Protein AF-A0A8S0TP30-F1 (afdb_monomer)

Foldseek 3Di:
DDDDDDPPDPPDDPVRVVVVCCVPVPPFQDPDDDDPVLLVLLLVVCVVPNLPPLQVSCVVPTNYHSVRSNCCCVPPNPPPDDPDDDDPVNVVVVVVCCVVPNPPPD

Secondary structure (DSSP, 8-state):
----S--S-TT-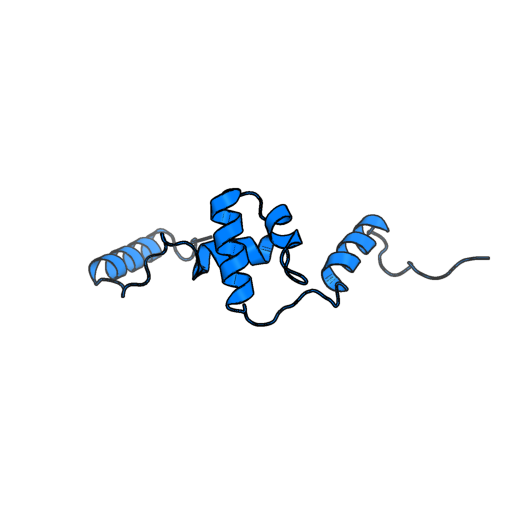-HHHHHHHHHHHS-TT---SPPPHHHHHHHHHHHHHH-TT-HHHHHTTSTT--HHHHHHHIIIII-TT---SPPPHHHHHHHHHHHHHH-S---

pLDDT: mean 84.97, std 15.76, range [40.81, 98.31]

Solvent-accessible surface area (backbone atoms only — not comparable to full-atom values): 6808 Å² total; per-residue (Å²): 141,88,86,89,90,78,90,84,50,96,92,57,52,72,66,58,50,47,56,49,41,58,71,69,64,40,84,59,56,61,85,68,84,86,50,71,67,58,51,51,52,51,53,53,46,32,72,73,67,41,97,76,52,32,67,64,54,23,76,77,35,90,35,46,48,25,68,56,54,47,51,48,34,76,75,72,64,44,85,87,61,86,82,73,81,83,49,74,67,57,51,51,50,50,53,53,49,36,73,76,64,49,97,72,88,123

Sequence (106 aa):
MDSGRAECFKDRTDVQCLHRLQKVLNLELFKGPWSREEDEIIVDLVKKFGPKKWSTIAQYLPGRIGKQCRERWHNHLNPGINKEAWTQEEELALIHAHQIYGNKWA

Nearest PDB structures (foldseek):
  1h88-assembly1_C  TM=9.420E-01  e=1.373E-09  Mus musculus
  1h89-assembly1_C  TM=9.426E-01  e=3.976E-09  Mus musculus
  1h8a-assembly1_C  TM=9.541E-01  e=5.047E-08  Avian myeloblastosis virus
  5mq0-assembly1_O  TM=9.091E-01  e=5.087E-04  Saccharomyces cerevisiae
  9dtr-assembly1_O  TM=9.019E-01  e=1.034E-03  Saccharomyces cerevisiae

Structure (mmCIF, N/CA/C/O backbone):
data_AF-A0A8S0TP30-F1
#
_entry.id   AF-A0A8S0TP30-F1
#
loop_
_atom_site.group_PDB
_atom_site.id
_atom_site.type_symbol
_atom_site.label_atom_id
_atom_site.label_alt_id
_atom_site.label_comp_id
_atom_site.label_asym_id
_atom_site.label_entity_id
_atom_site.label_seq_id
_atom_site.pdbx_PDB_ins_code
_atom_site.Cartn_x
_atom_site.Cartn_y
_atom_site.Cartn_z
_atom_site.occupancy
_atom_site.B_iso_or_equiv
_atom_site.auth_seq_id
_atom_site.auth_comp_id
_atom_site.auth_asym_id
_atom_site.auth_atom_id
_atom_site.pdbx_PDB_model_num
ATOM 1 N N . MET A 1 1 ? -1.246 19.793 -45.767 1.00 42.06 1 MET A N 1
ATOM 2 C CA . MET A 1 1 ? 0.068 20.008 -45.134 1.00 42.06 1 MET A CA 1
ATOM 3 C C . MET A 1 1 ? -0.188 20.036 -43.646 1.00 42.06 1 MET A C 1
ATOM 5 O O . MET A 1 1 ? -0.667 21.046 -43.160 1.00 42.06 1 MET A O 1
ATOM 9 N N . ASP A 1 2 ? 0.001 18.911 -42.968 1.00 40.81 2 ASP A N 1
ATOM 10 C CA . ASP A 1 2 ? -0.109 18.854 -41.511 1.00 40.81 2 ASP A CA 1
ATOM 11 C C . ASP A 1 2 ? 1.051 17.997 -41.012 1.00 40.81 2 ASP A C 1
ATOM 13 O O . ASP A 1 2 ? 0.990 16.775 -40.906 1.00 40.81 2 ASP A O 1
ATOM 17 N N . SER A 1 3 ? 2.196 18.658 -40.915 1.00 47.75 3 SER A N 1
ATOM 18 C CA . SER A 1 3 ? 3.476 18.083 -40.536 1.00 47.75 3 SER A CA 1
ATOM 19 C C . SER A 1 3 ? 3.984 18.905 -39.368 1.00 47.75 3 SER A C 1
ATOM 21 O O . SER A 1 3 ? 4.422 20.040 -39.548 1.00 47.75 3 SER A O 1
ATOM 23 N N . GLY A 1 4 ? 3.896 18.340 -38.168 1.00 51.72 4 GLY A N 1
ATOM 24 C CA . GLY A 1 4 ? 4.493 18.958 -36.995 1.00 51.72 4 GLY A CA 1
ATOM 25 C C . GLY A 1 4 ? 3.887 18.492 -35.686 1.00 51.72 4 GLY A C 1
ATOM 26 O O . GLY A 1 4 ? 3.035 19.186 -35.144 1.00 51.72 4 GLY A O 1
ATOM 27 N N . ARG A 1 5 ? 4.368 17.350 -35.173 1.00 50.28 5 ARG A N 1
ATOM 28 C CA . ARG A 1 5 ? 4.656 17.068 -33.744 1.00 50.28 5 ARG A CA 1
ATOM 29 C C . ARG A 1 5 ? 4.765 15.556 -33.501 1.00 50.28 5 ARG A C 1
ATOM 31 O O . ARG A 1 5 ? 3.888 14.991 -32.869 1.00 50.28 5 ARG A O 1
ATOM 38 N N . ALA A 1 6 ? 5.835 14.910 -33.975 1.00 46.56 6 ALA A N 1
ATOM 39 C CA . ALA A 1 6 ? 6.387 13.684 -33.363 1.00 46.56 6 ALA A CA 1
ATOM 40 C C . ALA A 1 6 ? 7.650 13.179 -34.099 1.00 46.56 6 ALA A C 1
ATOM 42 O O . ALA A 1 6 ? 7.756 12.004 -34.417 1.00 46.56 6 ALA A O 1
ATOM 43 N N . GLU A 1 7 ? 8.651 14.026 -34.355 1.00 54.41 7 GLU A N 1
ATOM 44 C CA . GLU A 1 7 ? 9.962 13.534 -34.838 1.00 54.41 7 GLU A CA 1
ATOM 45 C C . GLU A 1 7 ? 10.966 13.262 -33.700 1.00 54.41 7 GLU A C 1
ATOM 47 O O . GLU A 1 7 ? 12.163 13.125 -33.932 1.00 54.41 7 GLU A O 1
ATOM 52 N N . CYS A 1 8 ? 10.515 13.171 -32.445 1.00 59.22 8 CYS A N 1
ATOM 53 C CA . CYS A 1 8 ? 11.437 13.098 -31.305 1.00 59.22 8 CYS A CA 1
ATOM 54 C C . CYS A 1 8 ? 11.806 11.670 -30.858 1.00 59.22 8 CYS A C 1
ATOM 56 O O . CYS A 1 8 ? 12.776 11.519 -30.119 1.00 59.22 8 CYS A O 1
ATOM 58 N N . PHE A 1 9 ? 11.091 10.619 -31.286 1.00 60.22 9 PHE A N 1
ATOM 59 C CA . PHE A 1 9 ? 11.359 9.239 -30.843 1.00 60.22 9 PHE A CA 1
ATOM 60 C C . PHE A 1 9 ? 11.138 8.218 -31.969 1.00 60.22 9 PHE A C 1
ATOM 62 O O . PHE A 1 9 ? 10.032 7.726 -32.157 1.00 60.22 9 PHE A O 1
ATOM 69 N N . LYS A 1 10 ? 12.205 7.866 -32.697 1.00 68.19 10 LYS A N 1
ATOM 70 C CA . LYS A 1 10 ? 12.148 6.976 -33.877 1.00 68.19 10 LYS A CA 1
ATOM 71 C C . LYS A 1 10 ? 11.672 5.542 -33.576 1.00 68.19 10 LYS A C 1
ATOM 73 O O . LYS A 1 10 ? 11.145 4.892 -34.468 1.00 68.19 10 LYS A O 1
ATOM 78 N N . ASP A 1 11 ? 11.788 5.092 -32.323 1.00 77.06 11 ASP A N 1
ATOM 79 C CA . ASP A 1 11 ? 11.448 3.722 -31.893 1.00 77.06 11 ASP A CA 1
ATOM 80 C C . ASP A 1 11 ? 10.227 3.644 -30.959 1.00 77.06 11 ASP A C 1
ATOM 82 O O . ASP A 1 11 ? 10.022 2.636 -30.274 1.00 77.06 11 ASP A O 1
ATOM 86 N N . ARG A 1 12 ? 9.442 4.722 -30.837 1.00 77.50 12 ARG A N 1
ATOM 87 C CA . ARG A 1 12 ? 8.289 4.768 -29.926 1.00 77.50 12 ARG A CA 1
ATOM 88 C C . ARG A 1 12 ? 7.016 5.089 -30.682 1.00 77.50 12 ARG A C 1
ATOM 90 O O . ARG A 1 12 ? 6.973 6.037 -31.453 1.00 77.50 12 ARG A O 1
ATOM 97 N N . THR A 1 13 ? 5.971 4.308 -30.422 1.00 81.38 13 THR A N 1
ATOM 98 C CA . THR A 1 13 ? 4.653 4.555 -31.015 1.00 81.38 13 THR A CA 1
ATOM 99 C C . THR A 1 13 ? 3.931 5.685 -30.292 1.00 81.38 13 THR A C 1
ATOM 101 O O . THR A 1 13 ? 4.166 5.929 -29.104 1.00 81.38 13 THR A O 1
ATOM 104 N N . ASP A 1 14 ? 2.972 6.314 -30.967 1.00 71.38 14 ASP A N 1
ATOM 105 C CA . ASP A 1 14 ? 2.147 7.377 -30.383 1.00 71.38 14 ASP A CA 1
ATOM 106 C C . ASP A 1 14 ? 1.408 6.917 -29.121 1.00 71.38 14 ASP A C 1
ATOM 108 O O . ASP A 1 14 ? 1.287 7.674 -28.164 1.00 71.38 14 ASP A O 1
ATOM 112 N N . VAL A 1 15 ? 1.004 5.643 -29.054 1.00 76.75 15 VAL A N 1
ATOM 113 C CA . VAL A 1 15 ? 0.391 5.040 -27.858 1.00 76.75 15 VAL A CA 1
ATOM 114 C C . VAL A 1 15 ? 1.393 4.923 -26.705 1.00 76.75 15 VAL A C 1
ATOM 116 O O . VAL A 1 15 ? 1.045 5.179 -25.553 1.00 76.75 15 VAL A O 1
ATOM 119 N N . GLN A 1 16 ? 2.649 4.558 -26.978 1.00 76.69 16 GLN A N 1
ATOM 120 C CA . GLN A 1 16 ? 3.696 4.504 -25.950 1.00 76.69 16 GLN A CA 1
ATOM 121 C C . GLN A 1 16 ? 4.051 5.902 -25.445 1.00 76.69 16 GLN A C 1
ATOM 123 O O . GLN A 1 16 ? 4.202 6.095 -24.234 1.00 76.69 16 GLN A O 1
ATOM 128 N N . CYS A 1 17 ? 4.137 6.874 -26.354 1.00 74.31 17 CYS A N 1
ATOM 129 C CA . CYS A 1 17 ? 4.311 8.278 -26.019 1.00 74.31 17 CYS A CA 1
ATOM 130 C C . CYS A 1 17 ? 3.124 8.786 -25.199 1.00 74.31 17 CYS A C 1
ATOM 132 O O . CYS A 1 17 ? 3.363 9.346 -24.140 1.00 74.31 17 CYS A O 1
ATOM 134 N N . LEU A 1 18 ? 1.876 8.500 -25.583 1.00 68.94 18 LEU A N 1
ATOM 135 C CA . LEU A 1 18 ? 0.665 8.879 -24.849 1.00 68.94 18 LEU A CA 1
ATOM 136 C C . LEU A 1 18 ? 0.601 8.237 -23.458 1.00 68.94 18 LEU A C 1
ATOM 138 O O . LEU A 1 18 ? 0.364 8.938 -22.483 1.00 68.94 18 LEU A O 1
ATOM 142 N N . HIS A 1 19 ? 0.876 6.938 -23.321 1.00 71.50 19 HIS A N 1
ATOM 143 C CA . HIS A 1 19 ? 0.947 6.278 -22.012 1.00 71.50 19 HIS A CA 1
ATOM 144 C C . HIS A 1 19 ? 2.052 6.860 -21.128 1.00 71.50 19 HIS A C 1
ATOM 146 O O . HIS A 1 19 ? 1.880 7.008 -19.914 1.00 71.50 19 HIS A O 1
ATOM 152 N N . ARG A 1 20 ? 3.214 7.180 -21.712 1.00 71.81 20 ARG A N 1
ATOM 153 C CA . ARG A 1 20 ? 4.298 7.848 -20.989 1.00 71.81 20 ARG A CA 1
ATOM 154 C C . ARG A 1 20 ? 3.883 9.263 -20.601 1.00 71.81 20 ARG A C 1
ATOM 156 O O . ARG A 1 20 ? 4.129 9.650 -19.466 1.00 71.81 20 ARG A O 1
ATOM 163 N N . LEU A 1 21 ? 3.220 9.985 -21.495 1.00 65.12 21 LEU A N 1
ATOM 164 C CA . LEU A 1 21 ? 2.723 11.338 -21.298 1.00 65.12 21 LEU A CA 1
ATOM 165 C C . LEU A 1 21 ? 1.665 11.377 -20.196 1.00 65.12 21 LEU A C 1
ATOM 167 O O . LEU A 1 21 ? 1.799 12.161 -19.276 1.00 65.12 21 LEU A O 1
ATOM 171 N N . GLN A 1 22 ? 0.696 10.465 -20.192 1.00 65.25 22 GLN A N 1
ATOM 172 C CA . GLN A 1 22 ? -0.295 10.327 -19.120 1.00 65.25 22 GLN A CA 1
ATOM 173 C C . GLN A 1 22 ? 0.357 10.023 -17.763 1.00 65.25 22 GLN A C 1
ATOM 175 O O . GLN A 1 22 ? -0.096 10.508 -16.735 1.00 65.25 22 GLN A O 1
ATOM 180 N N . LYS A 1 23 ? 1.449 9.247 -17.735 1.00 63.16 23 LYS A N 1
ATOM 181 C CA . LYS A 1 23 ? 2.185 8.944 -16.492 1.00 63.16 23 LYS A CA 1
ATOM 182 C C . LYS A 1 23 ? 3.129 10.060 -16.034 1.00 63.16 23 LYS A C 1
ATOM 184 O O . LYS A 1 23 ? 3.424 10.132 -14.846 1.00 63.16 23 LYS A O 1
ATOM 189 N N . VAL A 1 24 ? 3.665 10.861 -16.955 1.00 61.16 24 VAL A N 1
ATOM 190 C CA . VAL A 1 24 ? 4.692 11.887 -16.682 1.00 61.16 24 VAL A CA 1
ATOM 191 C C . VAL A 1 24 ? 4.088 13.286 -16.562 1.00 61.16 24 VAL A C 1
ATOM 193 O O . VAL A 1 24 ? 4.510 14.041 -15.693 1.00 61.16 24 VAL A O 1
ATOM 196 N N . LEU A 1 25 ? 3.110 13.617 -17.407 1.00 56.84 25 LEU A N 1
ATOM 197 C CA . LEU A 1 25 ? 2.373 14.884 -17.447 1.00 56.84 25 LEU A CA 1
ATOM 198 C C . LEU A 1 25 ? 1.001 14.817 -16.775 1.00 56.84 25 LEU A C 1
ATOM 200 O O . LEU A 1 25 ? 0.233 15.764 -16.925 1.00 56.84 25 LEU A O 1
ATOM 204 N N . ASN A 1 26 ? 0.666 13.762 -16.023 1.00 58.81 26 ASN A N 1
ATOM 205 C CA . ASN A 1 26 ? -0.404 13.907 -15.037 1.00 58.81 26 ASN A CA 1
ATOM 206 C C . ASN A 1 26 ? 0.069 14.955 -14.019 1.00 58.81 26 ASN A C 1
ATOM 208 O O . ASN A 1 26 ? 0.691 14.629 -13.015 1.00 58.81 26 ASN A O 1
ATOM 212 N N . LEU A 1 27 ? -0.186 16.227 -14.316 1.00 55.09 27 LEU A N 1
ATOM 213 C CA . LEU A 1 27 ? 0.091 17.379 -13.461 1.00 55.09 27 LEU A CA 1
ATOM 214 C C . LEU A 1 27 ? -0.710 17.291 -12.152 1.00 55.09 27 LEU A C 1
ATOM 216 O O . LEU A 1 27 ? -0.371 17.952 -11.179 1.00 55.09 27 LEU A O 1
ATOM 220 N N . GLU A 1 28 ? -1.714 16.411 -12.119 1.00 58.75 28 GLU A N 1
ATOM 221 C CA . GLU A 1 28 ? -2.482 16.039 -10.937 1.00 58.75 28 GLU A CA 1
ATOM 222 C C . GLU A 1 28 ? -1.838 14.919 -10.103 1.00 58.75 28 GLU A C 1
ATOM 224 O O . GLU A 1 28 ? -2.304 14.673 -8.999 1.00 58.75 28 GLU A O 1
ATOM 229 N N . LEU A 1 29 ? -0.774 14.233 -10.563 1.00 67.94 29 LEU A N 1
ATOM 230 C CA . LEU A 1 29 ? -0.083 13.216 -9.753 1.00 67.94 29 LEU A CA 1
ATOM 231 C C . LEU A 1 29 ? 0.580 13.869 -8.537 1.00 67.94 29 LEU A C 1
ATOM 233 O O . LEU A 1 29 ? 1.667 14.451 -8.622 1.00 67.94 29 LEU A O 1
ATOM 237 N N . PHE A 1 30 ? -0.050 13.712 -7.380 1.00 72.62 30 PHE A N 1
ATOM 238 C CA . PHE A 1 30 ? 0.433 14.258 -6.132 1.00 72.62 30 PHE A CA 1
ATOM 239 C C . PHE A 1 30 ? 1.592 13.408 -5.600 1.00 72.62 30 PHE A C 1
ATOM 241 O O . PHE A 1 30 ? 1.450 12.240 -5.212 1.00 72.62 30 PHE A O 1
ATOM 248 N N . LYS A 1 31 ? 2.781 14.017 -5.588 1.00 72.38 31 LYS A N 1
ATOM 249 C CA . LYS A 1 31 ? 4.014 13.453 -5.010 1.00 72.38 31 LYS A CA 1
ATOM 250 C C . LYS A 1 31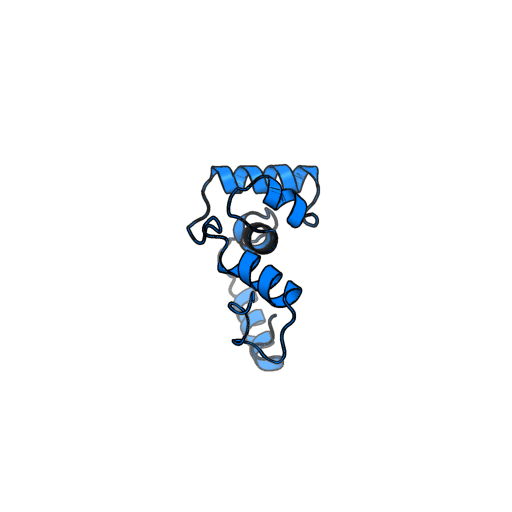 ? 4.233 13.862 -3.550 1.00 72.38 31 LYS A C 1
ATOM 252 O O . LYS A 1 31 ? 5.263 13.520 -2.980 1.00 72.38 31 LYS A O 1
ATOM 257 N N . GLY A 1 32 ? 3.302 14.615 -2.968 1.00 84.62 32 GLY A N 1
ATOM 258 C CA . GLY A 1 32 ? 3.404 15.093 -1.596 1.00 84.62 32 GLY A CA 1
ATOM 259 C C . GLY A 1 32 ? 3.059 14.028 -0.547 1.00 84.62 32 GLY A C 1
ATOM 260 O O . GLY A 1 32 ? 2.711 12.890 -0.901 1.00 84.62 32 GLY A O 1
ATOM 261 N N . PRO A 1 33 ? 3.163 14.396 0.744 1.00 92.31 33 PRO A N 1
ATOM 262 C CA . PRO A 1 33 ? 2.890 13.503 1.868 1.00 92.31 33 PRO A CA 1
ATOM 263 C C . PRO A 1 33 ? 1.456 12.973 1.822 1.00 92.31 33 PRO A C 1
ATOM 265 O O . PRO A 1 33 ? 0.589 13.579 1.201 1.00 92.31 33 PRO A O 1
ATOM 268 N N . TRP A 1 34 ? 1.222 11.826 2.451 1.00 95.50 34 TRP A N 1
ATOM 269 C CA . TRP A 1 34 ? -0.122 11.271 2.607 1.00 95.50 34 TRP A CA 1
ATOM 270 C C . TRP A 1 34 ? -0.877 12.035 3.685 1.00 95.50 34 TRP A C 1
ATOM 272 O O . TRP A 1 34 ? -0.350 12.214 4.786 1.00 95.50 34 TRP A O 1
ATOM 282 N N . SER A 1 35 ? -2.082 12.491 3.360 1.00 95.94 35 SER A N 1
ATOM 283 C CA . SER A 1 35 ? -2.991 13.047 4.354 1.00 95.94 35 SER A CA 1
ATOM 284 C C . SER A 1 35 ? -3.653 11.925 5.157 1.00 95.94 35 SER A C 1
ATOM 286 O O . SER A 1 35 ? -3.685 10.761 4.745 1.00 95.94 35 SER A O 1
ATOM 288 N N . ARG A 1 36 ? -4.198 12.279 6.322 1.00 96.75 36 ARG A N 1
ATOM 289 C CA . ARG A 1 36 ? -4.928 11.327 7.163 1.00 96.75 36 ARG A CA 1
ATOM 290 C C . ARG A 1 36 ? -6.193 10.827 6.463 1.00 96.75 36 ARG A C 1
ATOM 292 O O . ARG A 1 36 ? -6.515 9.649 6.547 1.00 96.75 36 ARG A O 1
ATOM 299 N N . GLU A 1 37 ? -6.876 11.711 5.750 1.00 97.19 37 GLU A N 1
ATOM 300 C CA . GLU A 1 37 ? -8.090 11.409 4.995 1.00 97.19 37 GLU A CA 1
ATOM 301 C C . GLU A 1 37 ? -7.788 10.416 3.865 1.00 97.19 37 GLU A C 1
ATOM 303 O O . GLU A 1 37 ? -8.536 9.461 3.658 1.00 97.19 37 GLU A O 1
ATOM 308 N N . GLU A 1 38 ? -6.659 10.586 3.166 1.00 96.94 38 GLU A N 1
ATOM 309 C CA . GLU A 1 38 ? -6.207 9.615 2.165 1.00 96.94 38 GLU A CA 1
ATOM 310 C C . GLU A 1 38 ? -5.933 8.239 2.792 1.00 96.94 38 GLU A C 1
ATOM 312 O O . GLU A 1 38 ? -6.332 7.214 2.233 1.00 96.94 38 GLU A O 1
ATOM 317 N N . ASP A 1 39 ? -5.277 8.204 3.955 1.00 98.06 39 ASP A N 1
ATOM 318 C CA . ASP A 1 39 ? -5.012 6.959 4.678 1.00 98.06 39 ASP A CA 1
ATOM 319 C C . ASP A 1 39 ? -6.315 6.259 5.103 1.00 98.06 39 ASP A C 1
ATOM 321 O O . ASP A 1 39 ? -6.447 5.047 4.916 1.00 98.06 39 ASP A O 1
ATOM 325 N N . GLU A 1 40 ? -7.291 7.008 5.625 1.00 98.31 40 GLU A N 1
ATOM 326 C CA . GLU A 1 40 ? -8.610 6.495 6.016 1.00 98.31 40 GLU A CA 1
ATOM 327 C C . GLU A 1 40 ? -9.350 5.883 4.815 1.00 98.31 40 GLU A C 1
ATOM 329 O O . GLU A 1 40 ? -9.828 4.746 4.895 1.00 98.31 40 GLU A O 1
ATOM 334 N N . ILE A 1 41 ? -9.339 6.560 3.661 1.00 97.94 41 ILE A N 1
ATOM 335 C CA . ILE A 1 41 ? -9.911 6.034 2.411 1.00 97.94 41 ILE A CA 1
ATOM 336 C C . ILE A 1 41 ? -9.225 4.724 1.999 1.00 97.94 41 ILE A C 1
ATOM 338 O O . ILE A 1 41 ? -9.907 3.752 1.662 1.00 97.94 41 ILE A O 1
ATOM 342 N N . ILE A 1 42 ? -7.886 4.657 2.028 1.00 98.06 42 ILE A N 1
ATOM 343 C CA . ILE A 1 42 ? -7.164 3.419 1.688 1.00 98.06 42 ILE A CA 1
ATOM 344 C C . ILE A 1 42 ? -7.580 2.293 2.631 1.00 98.06 42 ILE A C 1
ATOM 346 O O . ILE A 1 42 ? -7.889 1.195 2.166 1.00 98.06 42 ILE A O 1
ATOM 350 N N . VAL A 1 43 ? -7.593 2.552 3.939 1.00 98.31 43 VAL A N 1
ATOM 351 C CA . VAL A 1 43 ? -7.937 1.551 4.953 1.00 98.31 4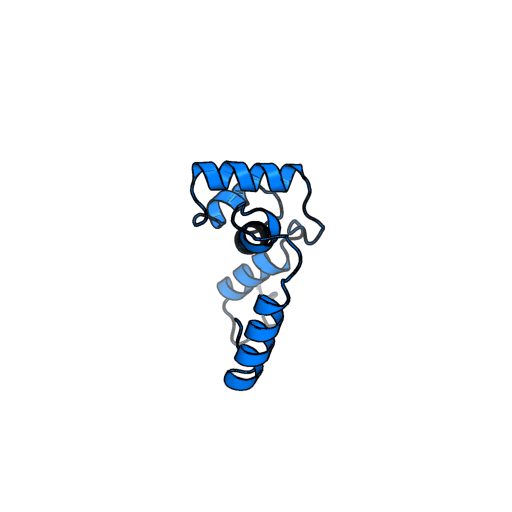3 VAL A CA 1
ATOM 352 C C . VAL A 1 43 ? -9.336 0.992 4.712 1.00 98.31 43 VAL A C 1
ATOM 354 O O . VAL A 1 43 ? -9.511 -0.229 4.678 1.00 98.31 43 VAL A O 1
ATOM 357 N N . ASP A 1 44 ? -10.323 1.852 4.491 1.00 98.25 44 ASP A N 1
ATOM 358 C CA . ASP A 1 44 ? -11.708 1.422 4.324 1.00 98.25 44 ASP A CA 1
ATOM 359 C C . ASP A 1 44 ? -11.943 0.687 3.004 1.00 98.25 44 ASP A C 1
ATOM 361 O O . ASP A 1 44 ? -12.623 -0.345 2.968 1.00 98.25 44 ASP A O 1
ATOM 365 N N . LEU A 1 45 ? -11.319 1.137 1.916 1.00 98.25 45 LEU A N 1
ATOM 366 C CA . LEU A 1 45 ? -11.427 0.447 0.635 1.00 98.25 45 LEU A CA 1
ATOM 367 C C . LEU A 1 45 ? -10.665 -0.882 0.622 1.00 98.25 45 LEU A C 1
ATOM 369 O O . LEU A 1 45 ? -11.129 -1.833 -0.011 1.00 98.25 45 LEU A O 1
ATOM 373 N N . VAL A 1 46 ? -9.547 -1.002 1.345 1.00 98.00 46 VAL A N 1
ATOM 374 C CA . VAL A 1 46 ? -8.865 -2.291 1.532 1.00 98.00 46 VAL A CA 1
ATOM 375 C C . VAL A 1 46 ? -9.710 -3.238 2.381 1.00 98.00 46 VAL A C 1
ATOM 377 O O . VAL A 1 46 ? -9.823 -4.407 2.017 1.00 98.00 46 VAL A O 1
ATOM 380 N N . LYS A 1 47 ? -10.368 -2.764 3.448 1.00 97.25 47 LYS A N 1
ATOM 381 C CA . LYS A 1 47 ? -11.336 -3.584 4.203 1.00 97.25 47 LYS A CA 1
ATOM 382 C C . LYS A 1 47 ? -12.472 -4.080 3.303 1.00 97.25 47 LYS A C 1
ATOM 384 O O . LYS A 1 47 ? -12.870 -5.236 3.400 1.00 97.25 47 LYS A O 1
ATOM 389 N N . LYS A 1 48 ? -12.970 -3.226 2.404 1.00 97.50 48 LYS A N 1
ATOM 390 C CA . LYS A 1 48 ? -14.091 -3.539 1.504 1.00 97.50 48 LYS A CA 1
ATOM 391 C C . LYS A 1 48 ? -13.720 -4.474 0.349 1.00 97.50 48 LYS A C 1
ATOM 393 O O . LYS A 1 48 ? -14.503 -5.349 -0.010 1.00 97.50 48 LYS A O 1
ATOM 398 N N . PHE A 1 49 ? -12.566 -4.268 -0.282 1.00 95.81 49 PHE A N 1
ATOM 399 C CA . PHE A 1 49 ? -12.198 -4.933 -1.540 1.00 95.81 49 PHE A CA 1
ATOM 400 C C . PHE A 1 49 ? -11.009 -5.894 -1.431 1.00 95.81 49 PHE A C 1
ATOM 402 O O . PHE A 1 49 ? -10.728 -6.632 -2.382 1.00 95.81 49 PHE A O 1
ATOM 409 N N . GLY A 1 50 ? -10.311 -5.883 -0.299 1.00 96.12 50 GLY A N 1
ATOM 410 C CA . GLY A 1 50 ? -9.054 -6.585 -0.075 1.00 96.12 50 GLY A CA 1
ATOM 411 C C . GLY A 1 50 ? -7.827 -5.859 -0.658 1.00 96.12 50 GLY A C 1
ATOM 412 O O . GLY A 1 50 ? -7.948 -5.040 -1.577 1.00 96.12 50 GLY A O 1
ATOM 413 N N . PRO A 1 51 ? -6.609 -6.200 -0.189 1.00 95.81 51 PRO A N 1
ATOM 414 C CA . PRO A 1 51 ? -5.350 -5.547 -0.571 1.00 95.81 51 PRO A CA 1
ATOM 415 C C . PRO A 1 51 ? -4.820 -6.049 -1.927 1.00 95.81 51 PRO A C 1
ATOM 417 O O . PRO A 1 51 ? -3.690 -6.518 -2.054 1.00 95.81 51 PRO A O 1
ATOM 420 N N . LYS A 1 52 ? -5.671 -6.032 -2.957 1.00 94.31 52 LYS A N 1
ATOM 421 C CA . LYS A 1 52 ? -5.337 -6.500 -4.317 1.00 94.31 52 LYS A CA 1
ATOM 422 C C . LYS A 1 52 ? -5.822 -5.545 -5.407 1.00 94.31 52 LYS A C 1
ATOM 424 O O . LYS A 1 52 ? -5.190 -5.439 -6.455 1.00 94.31 52 LYS A O 1
ATOM 429 N N . LYS A 1 53 ? -6.929 -4.830 -5.176 1.00 94.75 53 LYS A N 1
ATOM 430 C CA . LYS A 1 53 ? -7.595 -3.989 -6.186 1.00 94.75 53 LYS A CA 1
ATOM 431 C C . LYS A 1 53 ? -7.087 -2.541 -6.181 1.00 94.75 53 LYS A C 1
ATOM 433 O O . LYS A 1 53 ? -7.866 -1.596 -6.105 1.00 94.75 53 LYS A O 1
ATOM 438 N N . TRP A 1 54 ? -5.772 -2.352 -6.285 1.00 96.38 54 TRP A N 1
ATOM 439 C CA . TRP A 1 54 ? -5.131 -1.039 -6.126 1.00 96.38 54 TRP A CA 1
ATOM 440 C C . TRP A 1 54 ? -5.542 -0.002 -7.173 1.00 96.38 54 TRP A C 1
ATOM 442 O O . TRP A 1 54 ? -5.707 1.167 -6.839 1.00 96.38 54 TRP A O 1
ATOM 452 N N . SER A 1 55 ? -5.750 -0.417 -8.425 1.00 93.62 55 SER A N 1
ATOM 453 C CA . SER A 1 55 ? -6.250 0.480 -9.475 1.00 93.62 55 SER A CA 1
ATOM 454 C C . SER A 1 55 ? -7.674 0.963 -9.195 1.00 93.62 55 SER A C 1
ATOM 456 O O . SER A 1 55 ? -8.006 2.079 -9.569 1.00 93.62 55 SER A O 1
ATOM 458 N N . THR A 1 56 ? -8.506 0.149 -8.536 1.00 93.88 56 THR A N 1
ATOM 459 C CA . THR A 1 56 ? -9.850 0.551 -8.093 1.00 93.88 56 THR A CA 1
ATOM 460 C C . THR A 1 56 ? -9.765 1.505 -6.911 1.00 93.88 56 THR A C 1
ATOM 462 O O . THR A 1 56 ? -10.429 2.529 -6.922 1.00 93.88 56 THR A O 1
ATOM 465 N N . ILE A 1 57 ? -8.917 1.209 -5.922 1.00 96.12 57 ILE A N 1
ATOM 466 C CA . ILE A 1 57 ? -8.713 2.075 -4.749 1.00 96.12 57 ILE A CA 1
ATOM 467 C C . ILE A 1 57 ? -8.247 3.474 -5.180 1.00 96.12 57 ILE A C 1
ATOM 469 O O . ILE A 1 57 ? -8.795 4.471 -4.725 1.00 96.12 57 ILE A O 1
ATOM 473 N N . ALA A 1 58 ? -7.303 3.552 -6.120 1.00 94.44 58 ALA A N 1
ATOM 474 C CA . ALA A 1 58 ? -6.769 4.820 -6.613 1.00 94.44 58 ALA A CA 1
ATOM 475 C C . ALA A 1 58 ? -7.812 5.723 -7.299 1.00 94.44 58 ALA A C 1
ATOM 477 O O . ALA A 1 58 ? -7.626 6.931 -7.335 1.00 94.44 58 ALA A O 1
ATOM 478 N N . GLN A 1 59 ? -8.929 5.179 -7.801 1.00 93.00 59 GLN A N 1
ATOM 479 C CA . GLN A 1 59 ? -10.006 5.996 -8.386 1.00 93.00 59 GLN A CA 1
ATOM 480 C C . GLN A 1 59 ? -10.697 6.899 -7.352 1.00 93.00 59 GLN A C 1
ATOM 482 O O . GLN A 1 59 ? -11.344 7.868 -7.733 1.00 93.00 59 GLN A O 1
ATOM 487 N N . TYR A 1 60 ? -10.548 6.597 -6.059 1.00 94.31 60 TYR A N 1
ATOM 488 C CA . TYR A 1 60 ? -11.096 7.382 -4.951 1.00 94.31 60 TYR A CA 1
ATOM 489 C C . TYR A 1 60 ? -10.084 8.366 -4.350 1.00 94.31 60 TYR A C 1
ATOM 491 O O . TYR A 1 60 ? -10.409 9.069 -3.399 1.00 94.31 60 TYR A O 1
ATOM 499 N N . LEU A 1 61 ? -8.857 8.404 -4.876 1.00 92.88 61 LEU A N 1
ATOM 500 C CA . LEU A 1 61 ? -7.756 9.212 -4.358 1.00 92.88 61 LEU A CA 1
ATOM 501 C C . LEU A 1 61 ? -7.215 10.089 -5.492 1.00 92.88 61 LEU A C 1
ATOM 503 O O . LEU A 1 61 ? -6.290 9.673 -6.199 1.00 92.88 61 LEU A O 1
ATOM 507 N N . PRO A 1 62 ? -7.800 11.283 -5.704 1.00 89.06 62 PRO A N 1
ATOM 508 C CA . PRO A 1 62 ? -7.352 12.207 -6.736 1.00 89.06 62 PRO A CA 1
ATOM 509 C C . PRO A 1 62 ? -5.842 12.434 -6.656 1.00 89.06 62 PRO A C 1
ATOM 511 O O . PRO A 1 62 ? -5.286 12.706 -5.595 1.00 89.06 62 PRO A O 1
ATOM 514 N N . GLY A 1 63 ? -5.161 12.266 -7.786 1.00 88.31 63 GLY A N 1
ATOM 515 C CA . GLY A 1 63 ? -3.715 12.435 -7.862 1.00 88.31 63 GLY A CA 1
ATOM 516 C C . GLY A 1 63 ? -2.863 11.296 -7.300 1.00 88.31 63 GLY A C 1
ATOM 517 O O . GLY A 1 63 ? -1.637 11.365 -7.395 1.00 88.31 63 GLY A O 1
ATOM 518 N N . ARG A 1 64 ? -3.455 10.215 -6.780 1.00 91.62 64 ARG A N 1
ATOM 519 C CA . ARG A 1 64 ? -2.727 8.992 -6.416 1.00 91.62 64 ARG A CA 1
ATOM 520 C 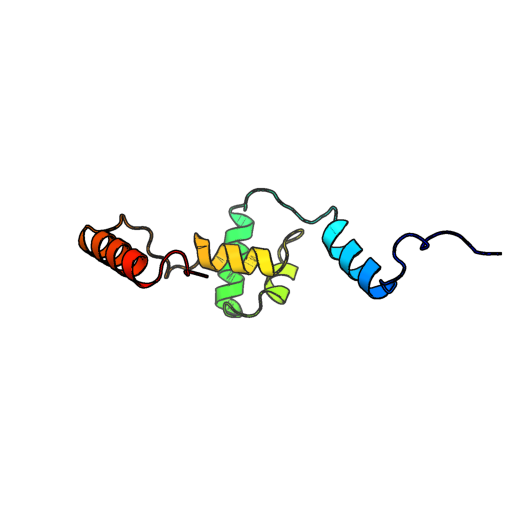C . ARG A 1 64 ? -2.958 7.898 -7.447 1.00 91.62 64 ARG A C 1
ATOM 522 O O . ARG A 1 64 ? -4.038 7.745 -8.003 1.00 91.62 64 ARG A O 1
ATOM 529 N N . ILE A 1 65 ? -1.935 7.083 -7.687 1.00 90.81 65 ILE A N 1
ATOM 530 C CA . ILE A 1 65 ? -2.045 5.878 -8.521 1.00 90.81 65 ILE A CA 1
ATOM 531 C C . ILE A 1 65 ? -1.991 4.604 -7.684 1.00 90.81 65 ILE A C 1
ATOM 533 O O . ILE A 1 65 ? -1.473 4.579 -6.568 1.00 90.81 65 ILE A O 1
ATOM 537 N N . GLY A 1 66 ? -2.464 3.498 -8.265 1.00 93.00 66 GLY A N 1
ATOM 538 C CA . GLY A 1 66 ? -2.543 2.209 -7.572 1.00 93.00 66 GLY A CA 1
ATOM 539 C C . GLY A 1 66 ? -1.208 1.740 -6.983 1.00 93.00 66 GLY A C 1
ATOM 540 O O . GLY A 1 66 ? -1.184 1.214 -5.875 1.00 93.00 66 GLY A O 1
ATOM 541 N N . LYS A 1 67 ? -0.082 1.999 -7.665 1.00 92.56 67 LYS A N 1
ATOM 542 C CA . LYS A 1 67 ? 1.255 1.694 -7.127 1.00 92.56 67 LYS A CA 1
ATOM 543 C C . LYS A 1 67 ? 1.510 2.410 -5.792 1.00 92.56 67 LYS A C 1
ATOM 545 O O . LYS A 1 67 ? 1.930 1.760 -4.842 1.00 92.56 67 LYS A O 1
ATOM 550 N N . GLN A 1 68 ? 1.202 3.706 -5.715 1.00 94.19 68 GLN A N 1
ATOM 551 C CA . GLN A 1 68 ? 1.372 4.501 -4.496 1.00 94.19 68 GLN A CA 1
ATOM 552 C C . GLN A 1 68 ? 0.459 3.987 -3.376 1.00 94.19 68 GLN A C 1
ATOM 554 O O . GLN A 1 68 ? 0.919 3.808 -2.254 1.00 94.19 68 GLN A O 1
ATOM 559 N N . CYS A 1 69 ? -0.804 3.673 -3.687 1.00 96.50 69 CYS A N 1
ATOM 560 C CA . CYS A 1 69 ? -1.753 3.126 -2.709 1.00 96.50 69 CYS A CA 1
ATOM 561 C C . CYS A 1 69 ? -1.262 1.788 -2.129 1.00 96.50 69 CYS A C 1
ATOM 563 O O . CYS A 1 69 ? -1.304 1.576 -0.919 1.00 96.50 69 CYS A O 1
ATOM 565 N N . ARG A 1 70 ? -0.744 0.900 -2.992 1.00 97.12 70 ARG A N 1
ATOM 566 C CA . ARG A 1 70 ? -0.152 -0.382 -2.586 1.00 97.12 70 ARG A CA 1
ATOM 567 C C . ARG A 1 70 ? 1.033 -0.175 -1.644 1.00 97.12 70 ARG A C 1
ATOM 569 O O . ARG A 1 70 ? 1.092 -0.807 -0.595 1.00 97.12 70 ARG A O 1
ATOM 576 N N . GLU A 1 71 ? 1.986 0.667 -2.039 1.00 95.56 71 GLU A N 1
ATOM 577 C CA . GLU A 1 71 ? 3.178 0.965 -1.235 1.00 95.56 71 GLU A CA 1
ATOM 578 C C . GLU A 1 71 ? 2.789 1.563 0.119 1.00 95.56 71 GLU A C 1
ATOM 580 O O . GLU A 1 71 ? 3.269 1.102 1.153 1.00 95.56 71 GLU A O 1
ATOM 585 N N . ARG A 1 72 ? 1.849 2.515 0.135 1.00 97.19 72 ARG A N 1
ATOM 586 C CA . ARG A 1 72 ? 1.354 3.128 1.370 1.00 97.19 72 ARG A CA 1
ATOM 587 C C . ARG A 1 72 ? 0.737 2.100 2.313 1.00 97.19 72 ARG A C 1
ATOM 589 O O . ARG A 1 72 ? 1.076 2.083 3.496 1.00 97.19 72 ARG A O 1
ATOM 596 N N . TRP A 1 73 ? -0.110 1.211 1.792 1.00 97.44 73 TRP A N 1
ATOM 597 C CA . TRP A 1 73 ? -0.717 0.150 2.591 1.00 97.44 73 TRP A CA 1
ATOM 598 C C . TRP A 1 73 ? 0.329 -0.788 3.197 1.00 97.44 73 TRP A C 1
ATOM 600 O O . TRP A 1 73 ? 0.368 -0.955 4.413 1.00 97.44 73 TRP A O 1
ATOM 610 N N . HIS A 1 74 ? 1.189 -1.381 2.366 1.00 96.00 74 HIS A N 1
ATOM 611 C CA . HIS A 1 74 ? 2.121 -2.413 2.823 1.00 96.00 74 HIS A CA 1
ATOM 612 C C . HIS A 1 74 ? 3.245 -1.890 3.717 1.00 96.00 74 HIS A C 1
ATOM 614 O O . HIS A 1 74 ? 3.764 -2.671 4.507 1.00 96.00 74 HIS A O 1
ATOM 620 N N . ASN A 1 75 ? 3.589 -0.603 3.622 1.00 94.88 75 ASN A N 1
ATOM 621 C CA . ASN A 1 75 ? 4.689 -0.030 4.397 1.00 94.88 75 ASN A CA 1
ATOM 622 C C . ASN A 1 75 ? 4.223 0.706 5.660 1.00 94.88 75 ASN A C 1
ATOM 624 O O . ASN A 1 75 ? 5.019 0.873 6.580 1.00 94.88 75 ASN A O 1
ATOM 628 N N . HIS A 1 76 ? 2.967 1.174 5.721 1.00 95.81 76 HIS A N 1
ATOM 629 C CA . HIS A 1 76 ? 2.528 2.050 6.818 1.00 95.81 76 HIS A CA 1
ATOM 630 C C . HIS A 1 76 ? 1.165 1.709 7.431 1.00 95.81 76 HIS A C 1
ATOM 632 O O . HIS A 1 76 ? 1.016 1.828 8.654 1.00 95.81 76 HIS A O 1
ATOM 638 N N . LEU A 1 77 ? 0.175 1.325 6.614 1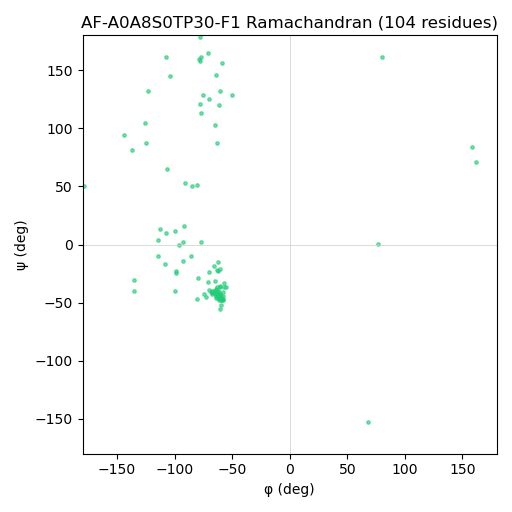.00 96.62 77 LEU A N 1
ATOM 639 C CA . LEU A 1 77 ? -1.226 1.231 7.060 1.00 96.62 77 LEU A CA 1
ATOM 640 C C . LEU A 1 77 ? -1.678 -0.179 7.427 1.00 96.62 77 LEU A C 1
ATOM 642 O O . LEU A 1 77 ? -2.627 -0.322 8.193 1.00 96.62 77 LEU A O 1
ATOM 646 N N . ASN A 1 78 ? -1.033 -1.214 6.889 1.00 96.31 78 ASN A N 1
ATOM 647 C CA . ASN A 1 78 ? -1.396 -2.590 7.191 1.00 96.31 78 ASN A CA 1
ATOM 648 C C . ASN A 1 78 ? -1.222 -2.867 8.702 1.00 96.31 78 ASN A C 1
ATOM 650 O O . ASN A 1 78 ? -0.097 -2.779 9.198 1.00 96.31 78 ASN A O 1
ATOM 654 N N . PRO A 1 79 ? -2.287 -3.257 9.431 1.00 94.38 79 PRO A N 1
ATOM 655 C CA . PRO A 1 79 ? -2.201 -3.566 10.860 1.00 94.38 79 PRO A CA 1
ATOM 656 C C . PRO A 1 79 ? -1.242 -4.715 11.191 1.00 94.38 79 PRO A C 1
ATOM 658 O O . PRO A 1 79 ? -0.785 -4.815 12.320 1.00 94.38 79 PRO A O 1
ATOM 661 N N . GLY A 1 80 ? -0.928 -5.576 10.217 1.00 93.44 80 GLY A N 1
ATOM 662 C CA . GLY A 1 80 ? 0.045 -6.659 10.382 1.00 93.44 80 GLY A CA 1
ATOM 663 C C . GLY A 1 80 ? 1.514 -6.221 10.330 1.00 93.44 80 GLY A C 1
ATOM 664 O O . GLY A 1 80 ? 2.389 -7.080 10.370 1.00 93.44 80 GLY A O 1
ATOM 665 N N . ILE A 1 81 ? 1.806 -4.926 10.183 1.00 92.00 81 ILE A N 1
ATOM 666 C CA . ILE A 1 81 ? 3.178 -4.405 10.239 1.00 92.00 81 ILE A CA 1
ATOM 667 C C . ILE A 1 81 ? 3.618 -4.330 11.701 1.00 92.00 81 ILE A C 1
ATOM 669 O O . ILE A 1 81 ? 3.012 -3.599 12.485 1.00 92.00 81 ILE A O 1
ATOM 673 N N . ASN A 1 82 ? 4.701 -5.031 12.044 1.00 91.06 82 ASN A N 1
ATOM 674 C CA . ASN A 1 82 ? 5.366 -4.849 13.329 1.00 91.06 82 ASN A CA 1
ATOM 675 C C . ASN A 1 82 ? 6.072 -3.479 13.354 1.00 91.06 82 ASN A C 1
ATOM 677 O O . ASN A 1 82 ? 6.852 -3.171 12.453 1.00 91.06 82 ASN A O 1
ATOM 681 N N . LYS A 1 83 ? 5.758 -2.652 14.357 1.00 87.44 83 LYS A N 1
ATOM 682 C CA . LYS A 1 83 ? 6.322 -1.304 14.553 1.00 87.44 83 LYS A CA 1
ATOM 683 C C . LYS A 1 83 ? 7.170 -1.198 15.825 1.00 87.44 83 LYS A C 1
ATOM 685 O O . LYS A 1 83 ? 7.616 -0.101 16.150 1.00 87.44 83 LYS A O 1
ATOM 690 N N . GLU A 1 84 ? 7.358 -2.307 16.534 1.00 92.44 84 GLU A N 1
ATOM 691 C CA . GLU A 1 84 ? 8.174 -2.362 17.742 1.00 92.44 84 GLU A CA 1
ATOM 692 C C . GLU A 1 84 ? 9.667 -2.228 17.420 1.00 92.44 84 GLU A C 1
ATOM 694 O O . GLU A 1 84 ? 10.099 -2.345 16.269 1.00 92.44 84 GLU A O 1
ATOM 699 N N . ALA A 1 85 ? 10.461 -1.9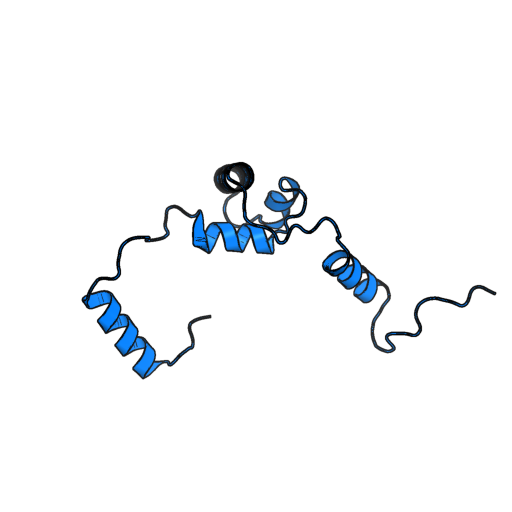57 18.457 1.00 93.31 85 ALA A N 1
ATOM 700 C CA . ALA A 1 85 ? 11.912 -1.977 18.344 1.00 93.31 85 ALA A CA 1
ATOM 701 C C . ALA A 1 85 ? 12.408 -3.394 18.014 1.00 93.31 85 ALA A C 1
ATOM 703 O O . ALA A 1 85 ? 11.847 -4.377 18.496 1.00 93.31 85 ALA A O 1
ATOM 704 N N . TRP A 1 86 ? 13.481 -3.474 17.226 1.00 93.81 86 TRP A N 1
ATOM 705 C CA . TRP A 1 86 ? 14.154 -4.736 16.928 1.00 93.81 86 TRP A CA 1
ATOM 706 C C . TRP A 1 86 ? 14.680 -5.367 18.213 1.00 93.81 86 TRP A C 1
ATOM 708 O O . TRP A 1 86 ? 15.330 -4.691 19.017 1.00 93.81 86 TRP A O 1
ATOM 718 N N . THR A 1 87 ? 14.414 -6.657 18.410 1.00 96.50 87 THR A N 1
ATOM 719 C CA . THR A 1 87 ? 15.041 -7.391 19.511 1.00 96.50 87 THR A CA 1
ATOM 720 C C . THR A 1 87 ? 16.470 -7.782 19.152 1.00 96.50 87 THR A C 1
ATOM 722 O O . THR A 1 87 ? 16.837 -7.884 17.979 1.00 96.50 87 THR A O 1
ATOM 725 N N . GLN A 1 88 ? 17.285 -8.060 20.172 1.00 96.50 88 GLN A N 1
ATOM 726 C CA . GLN A 1 88 ? 18.667 -8.494 19.970 1.00 96.50 88 GLN A CA 1
ATOM 727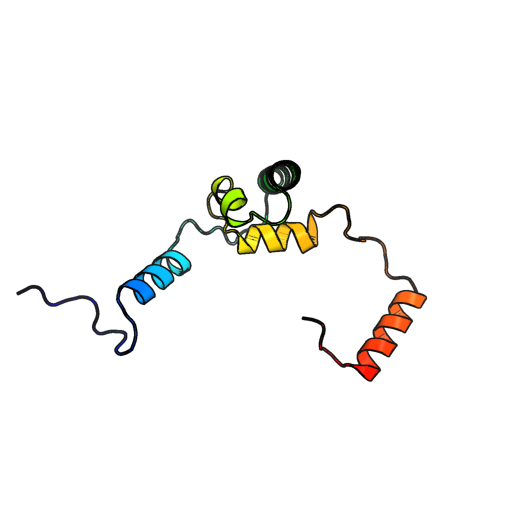 C C . GLN A 1 88 ? 18.748 -9.761 19.104 1.00 96.50 88 GLN A C 1
ATOM 729 O O . GLN A 1 88 ? 19.665 -9.911 18.298 1.00 96.50 88 GLN A O 1
ATOM 734 N N . GLU A 1 89 ? 17.792 -10.675 19.259 1.00 96.50 89 GLU A N 1
ATOM 735 C CA . GLU A 1 89 ? 17.699 -11.917 18.495 1.00 96.50 89 GLU A CA 1
ATOM 736 C C . GLU A 1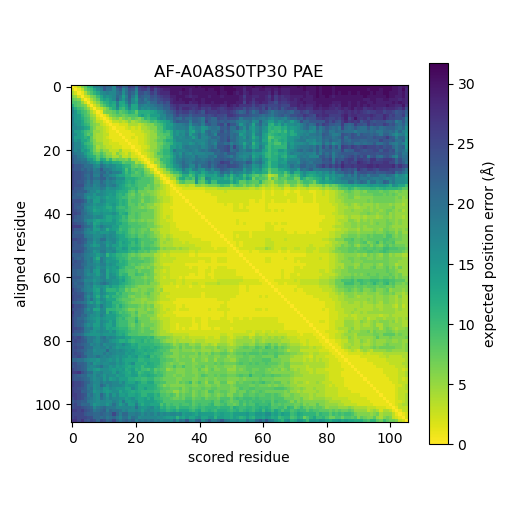 89 ? 17.375 -11.649 17.023 1.00 96.50 89 GLU A C 1
ATOM 738 O O . GLU A 1 89 ? 17.981 -12.257 16.139 1.00 96.50 89 GLU A O 1
ATOM 743 N N . GLU A 1 90 ? 16.450 -10.726 16.750 1.00 96.06 90 GLU A N 1
ATOM 744 C CA . GLU A 1 90 ? 16.101 -10.328 15.386 1.00 96.06 90 GLU A CA 1
ATOM 745 C C . GLU A 1 90 ? 17.281 -9.635 14.692 1.00 96.06 90 GLU A C 1
ATOM 747 O O . GLU A 1 90 ? 17.567 -9.927 13.530 1.00 96.06 90 GLU A O 1
ATOM 752 N N . GLU A 1 91 ? 18.021 -8.781 15.406 1.00 95.81 91 GLU A N 1
ATOM 753 C CA . GLU A 1 91 ? 19.247 -8.158 14.895 1.00 95.81 91 GLU A CA 1
ATOM 754 C C . GLU A 1 91 ? 20.323 -9.198 14.553 1.00 95.81 91 GLU A C 1
ATOM 756 O O . GLU A 1 91 ? 20.936 -9.140 13.484 1.00 95.81 91 GLU A O 1
ATOM 761 N N . LEU A 1 92 ? 20.541 -10.186 15.426 1.00 97.12 92 LEU A N 1
ATOM 762 C CA . LEU A 1 92 ? 21.499 -11.266 15.174 1.00 97.12 92 LEU A CA 1
ATOM 763 C C . LEU A 1 92 ? 21.088 -12.112 13.963 1.00 97.12 92 LEU A C 1
ATOM 765 O O . LEU A 1 92 ? 21.929 -12.435 13.118 1.00 97.12 92 LEU A O 1
ATOM 769 N N . ALA A 1 93 ? 19.799 -12.433 13.843 1.00 95.38 93 ALA A N 1
ATOM 770 C CA . ALA A 1 93 ? 19.261 -13.142 12.688 1.00 95.38 93 ALA A CA 1
ATOM 771 C C . ALA A 1 93 ? 19.447 -12.336 11.393 1.00 95.38 93 ALA A C 1
ATOM 773 O O . ALA A 1 93 ? 19.834 -12.900 10.366 1.00 95.38 93 ALA A O 1
ATOM 774 N N . LEU A 1 94 ? 19.236 -11.018 11.448 1.00 94.00 94 LEU A N 1
ATOM 775 C CA . LEU A 1 94 ? 19.439 -10.103 10.328 1.00 94.00 94 LEU A CA 1
ATOM 776 C C . LEU A 1 94 ? 20.904 -10.093 9.865 1.00 94.00 94 LEU A C 1
ATOM 778 O O . LEU A 1 94 ? 21.174 -10.243 8.671 1.00 94.00 94 LEU A O 1
ATOM 782 N N . ILE A 1 95 ? 21.851 -9.970 10.801 1.00 95.12 95 ILE A N 1
ATOM 783 C CA . ILE A 1 95 ? 23.294 -9.995 10.518 1.00 95.12 95 ILE A CA 1
ATOM 784 C C . ILE A 1 95 ? 23.684 -11.316 9.852 1.00 95.12 95 ILE A C 1
ATOM 786 O O . ILE A 1 95 ? 24.362 -11.317 8.822 1.00 95.12 95 ILE A O 1
ATOM 790 N N . HIS A 1 96 ? 23.230 -12.439 10.409 1.00 96.00 96 HIS A N 1
ATOM 791 C CA . HIS A 1 96 ? 23.535 -13.764 9.879 1.00 96.00 96 HIS A CA 1
ATOM 792 C C . HIS A 1 96 ? 22.949 -13.967 8.473 1.00 96.00 96 HIS A C 1
ATOM 794 O O . HIS A 1 96 ? 23.641 -14.423 7.562 1.00 96.00 96 HIS A O 1
ATOM 800 N N . ALA A 1 97 ? 21.698 -13.553 8.253 1.00 94.56 97 ALA A N 1
ATOM 801 C CA . ALA A 1 97 ? 21.077 -13.593 6.933 1.00 94.56 97 ALA A CA 1
ATOM 802 C C . ALA A 1 97 ? 21.851 -12.738 5.915 1.00 94.56 97 ALA A C 1
ATOM 804 O O . ALA A 1 97 ? 22.102 -13.191 4.796 1.00 94.56 97 ALA A O 1
ATOM 805 N N . HIS A 1 98 ? 22.298 -11.539 6.299 1.00 94.81 98 HIS A N 1
ATOM 806 C CA . HIS A 1 98 ? 23.111 -10.690 5.429 1.00 94.81 98 HIS A CA 1
ATOM 807 C C . HIS A 1 98 ? 24.468 -11.328 5.093 1.00 94.81 98 HIS A C 1
ATOM 809 O O . HIS A 1 98 ? 24.911 -11.246 3.950 1.00 94.81 98 HIS A O 1
ATOM 815 N N . GLN A 1 99 ? 25.130 -11.992 6.043 1.00 94.94 99 GLN A N 1
ATOM 816 C CA . GLN A 1 99 ? 26.395 -12.692 5.780 1.00 94.94 99 GLN A CA 1
ATOM 817 C C . GLN A 1 99 ? 26.242 -13.803 4.731 1.00 94.94 99 GLN A C 1
ATOM 819 O O . GLN A 1 99 ? 27.137 -13.989 3.909 1.00 94.94 99 GLN A O 1
ATOM 824 N N . ILE A 1 100 ? 25.109 -14.512 4.732 1.00 94.50 100 ILE A 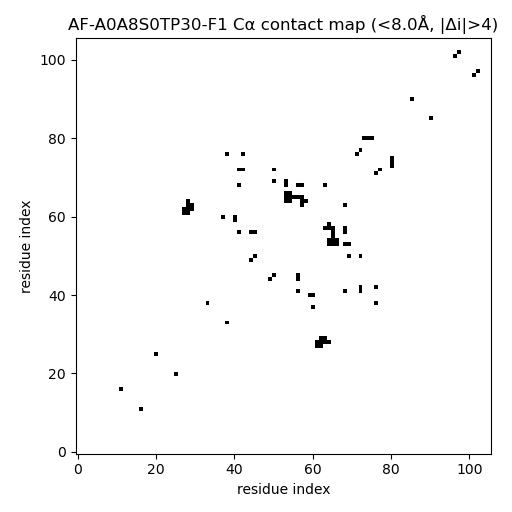N 1
ATOM 825 C CA . ILE A 1 100 ? 24.847 -15.613 3.794 1.00 94.50 100 ILE A CA 1
ATOM 826 C C . ILE A 1 100 ? 24.385 -15.094 2.426 1.00 94.50 100 ILE A C 1
ATOM 828 O O . ILE A 1 100 ? 24.858 -15.563 1.389 1.00 94.50 100 ILE A O 1
ATOM 832 N N . TYR A 1 101 ? 23.440 -14.151 2.403 1.00 93.50 101 TYR A N 1
ATOM 833 C CA . TYR A 1 101 ? 22.717 -13.779 1.179 1.00 93.50 101 TYR A CA 1
ATOM 834 C C . TYR A 1 101 ? 23.093 -12.400 0.615 1.00 93.50 101 TYR A C 1
ATOM 836 O O . TYR A 1 101 ? 22.812 -12.119 -0.557 1.00 93.50 101 TYR A O 1
ATOM 844 N N . GLY A 1 102 ? 23.742 -11.547 1.409 1.00 90.50 102 GLY A N 1
ATOM 845 C CA . GLY A 1 102 ? 24.026 -10.151 1.078 1.00 90.50 102 GLY A CA 1
ATOM 846 C C . GLY A 1 102 ? 22.763 -9.283 1.013 1.00 90.50 102 GLY A C 1
ATOM 847 O O . GLY A 1 102 ? 21.745 -9.566 1.642 1.00 90.50 102 GLY A O 1
ATOM 848 N N . ASN A 1 103 ? 22.803 -8.214 0.215 1.00 88.94 103 ASN A N 1
ATOM 849 C CA . ASN A 1 103 ? 21.707 -7.242 0.087 1.00 88.94 103 ASN A CA 1
ATOM 850 C C . ASN A 1 103 ? 20.617 -7.650 -0.928 1.00 88.94 103 ASN A C 1
ATOM 852 O O . ASN A 1 103 ? 20.231 -6.859 -1.785 1.00 88.94 103 ASN A O 1
ATOM 856 N N . LYS A 1 104 ? 20.093 -8.878 -0.832 1.00 84.19 104 LYS A N 1
ATOM 857 C CA . LYS A 1 104 ? 19.058 -9.421 -1.739 1.00 84.19 104 LYS A CA 1
ATOM 858 C C . LYS A 1 104 ? 17.678 -9.507 -1.070 1.00 84.19 104 LYS A C 1
ATOM 860 O O . LYS A 1 104 ? 17.158 -10.596 -0.859 1.00 84.19 104 LYS A O 1
ATOM 865 N N . TRP A 1 105 ? 17.102 -8.358 -0.722 1.00 76.62 105 TRP A N 1
ATOM 866 C CA . TRP A 1 105 ? 15.873 -8.260 0.091 1.00 76.62 105 TRP A CA 1
ATOM 867 C C . TRP A 1 105 ? 14.628 -7.829 -0.710 1.00 76.62 105 TRP A C 1
ATOM 869 O O . TRP A 1 105 ? 13.601 -7.513 -0.112 1.00 76.62 105 TRP A O 1
ATOM 879 N N . ALA A 1 106 ? 14.713 -7.785 -2.045 1.00 58.41 106 ALA A N 1
ATOM 880 C CA . ALA A 1 106 ? 13.662 -7.291 -2.939 1.00 58.41 106 ALA A CA 1
ATOM 881 C C . ALA A 1 106 ? 13.534 -8.139 -4.208 1.00 58.41 106 ALA A C 1
ATOM 883 O O . ALA A 1 106 ? 14.590 -8.569 -4.729 1.00 58.41 106 ALA A O 1
#

InterPro domains:
  IPR001005 SANT/Myb domain [PF00249] (31-77)
  IPR001005 SANT/Myb domain [PF00249] (83-106)
  IPR001005 SANT/Myb domain [PS50090] (26-77)
  IPR001005 SANT/Myb domain [PS50090] (78-106)
  IPR001005 SANT/Myb domain [SM00717] (30-79)
  IPR001005 SANT/Myb domain [cd00167] (33-77)
  IPR009057 Homedomain-like superfamily [SSF46689] (29-106)
  IPR017930 Myb domain [PS51294] (31-81)
  IPR017930 Myb domain [PS51294] (82-106)
  IPR050560 Transcription factors Myb-like [PTHR45614] (31-106)

Radius of gyration: 20.69 Å; Cα contacts (8 Å, |Δi|>4): 51; chains: 1; bounding box: 40×36×65 Å

Organism: NCBI:txid158383

Mean predicted aligned error: 10.28 Å